Protein AF-A0A9E4LUB2-F1 (afdb_monomer_lite)

Secondary structure (DSSP, 8-state):
----------PPPPPPPGGGS-HHHHHHHTSEEEEESSS---TT----EEEEESSSEEEE--EEEEE----TTTT--EEEE---TT-EEEE--------S--------GGGS-SS---------

Structure (mmCIF, N/CA/C/O backbone):
data_AF-A0A9E4LUB2-F1
#
_entry.id   AF-A0A9E4LUB2-F1
#
loop_
_atom_site.group_PDB
_atom_site.id
_atom_site.type_symbol
_atom_site.label_atom_id
_atom_site.label_alt_id
_atom_site.label_comp_id
_atom_site.label_asym_id
_atom_site.label_entity_id
_atom_site.label_seq_id
_atom_site.pdbx_PDB_ins_code
_atom_site.Cartn_x
_atom_site.Cartn_y
_atom_site.Cartn_z
_atom_site.occupancy
_atom_site.B_iso_or_equiv
_atom_site.auth_seq_id
_atom_site.auth_comp_id
_atom_site.auth_asym_id
_atom_site.auth_atom_id
_atom_site.pdbx_PDB_model_num
ATOM 1 N N . MET A 1 1 ? 12.175 -14.320 -10.762 1.00 32.62 1 MET A N 1
ATOM 2 C CA . MET A 1 1 ? 11.693 -13.216 -9.909 1.00 32.62 1 MET A CA 1
ATOM 3 C C . MET A 1 1 ? 11.341 -12.050 -10.811 1.00 32.62 1 MET A C 1
ATOM 5 O O . MET A 1 1 ? 12.245 -11.435 -11.355 1.00 32.62 1 MET A O 1
ATOM 9 N N . VAL A 1 2 ? 10.052 -11.811 -11.048 1.00 29.11 2 VAL A N 1
ATOM 10 C CA . VAL A 1 2 ? 9.582 -10.592 -11.718 1.00 29.11 2 VAL A CA 1
ATOM 11 C C . VAL A 1 2 ? 9.259 -9.614 -10.595 1.00 29.11 2 VAL A C 1
ATOM 13 O O . VAL A 1 2 ? 8.324 -9.848 -9.836 1.00 29.11 2 VAL A O 1
ATOM 16 N N . ALA A 1 3 ? 10.098 -8.598 -10.410 1.00 32.78 3 ALA A N 1
ATOM 17 C CA . ALA A 1 3 ? 9.828 -7.524 -9.464 1.00 32.78 3 ALA A CA 1
ATOM 18 C C . ALA A 1 3 ? 8.792 -6.596 -10.106 1.00 32.78 3 ALA A C 1
ATOM 20 O O . ALA A 1 3 ? 9.111 -5.915 -11.069 1.00 32.78 3 ALA A O 1
ATOM 21 N N . ALA A 1 4 ? 7.553 -6.604 -9.623 1.00 36.91 4 ALA A N 1
ATOM 22 C CA . ALA A 1 4 ? 6.536 -5.675 -10.096 1.00 36.91 4 ALA A CA 1
ATOM 23 C C . ALA A 1 4 ? 6.768 -4.301 -9.453 1.00 36.91 4 ALA A C 1
ATOM 25 O O . ALA A 1 4 ? 6.483 -4.115 -8.272 1.00 36.91 4 ALA A O 1
ATOM 26 N N . ALA A 1 5 ? 7.304 -3.351 -10.217 1.00 39.56 5 ALA A N 1
ATOM 27 C CA . ALA A 1 5 ? 7.300 -1.943 -9.842 1.00 39.56 5 ALA A CA 1
ATOM 28 C C . ALA A 1 5 ? 6.092 -1.274 -10.507 1.00 39.56 5 ALA A C 1
ATOM 30 O O . ALA A 1 5 ? 5.981 -1.285 -11.726 1.00 39.56 5 ALA A O 1
ATOM 31 N N . VAL A 1 6 ? 5.175 -0.727 -9.707 1.00 40.44 6 VAL A N 1
ATOM 32 C CA . VAL A 1 6 ? 4.110 0.154 -10.200 1.00 40.44 6 VAL A CA 1
ATOM 33 C C . VAL A 1 6 ? 4.737 1.534 -10.379 1.00 40.44 6 VAL A C 1
ATOM 35 O O . VAL A 1 6 ? 4.927 2.254 -9.401 1.00 40.44 6 VAL A O 1
ATOM 38 N N . LEU A 1 7 ? 5.105 1.893 -11.610 1.00 38.03 7 LEU A N 1
ATOM 39 C CA . LEU A 1 7 ? 5.537 3.254 -11.923 1.00 38.03 7 LEU A CA 1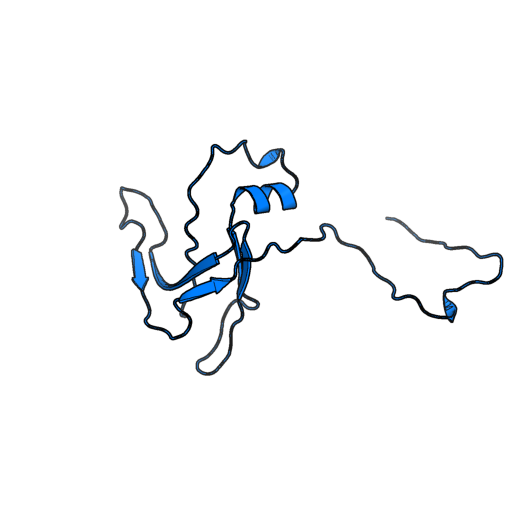
ATOM 40 C C . LEU A 1 7 ? 4.295 4.136 -12.089 1.00 38.03 7 LEU A C 1
ATOM 42 O O . LEU A 1 7 ? 3.629 4.099 -13.120 1.00 38.03 7 LEU A O 1
ATOM 46 N N . ALA A 1 8 ? 3.969 4.916 -11.060 1.00 40.62 8 ALA A N 1
ATOM 47 C CA . ALA A 1 8 ? 2.888 5.890 -11.103 1.00 40.62 8 ALA A CA 1
ATOM 48 C C . ALA A 1 8 ? 3.492 7.305 -11.157 1.00 40.62 8 ALA A C 1
ATOM 50 O O . ALA A 1 8 ? 4.083 7.782 -10.191 1.00 40.62 8 ALA A O 1
ATOM 51 N N . LEU A 1 9 ? 3.395 7.959 -12.316 1.00 35.00 9 LEU A N 1
ATOM 52 C CA . LEU A 1 9 ? 3.892 9.321 -12.527 1.00 35.00 9 LEU A CA 1
ATOM 53 C C . LEU A 1 9 ? 2.826 10.340 -12.097 1.00 35.00 9 LEU A C 1
ATOM 55 O O . LEU A 1 9 ? 1.763 10.417 -12.711 1.00 35.00 9 LEU A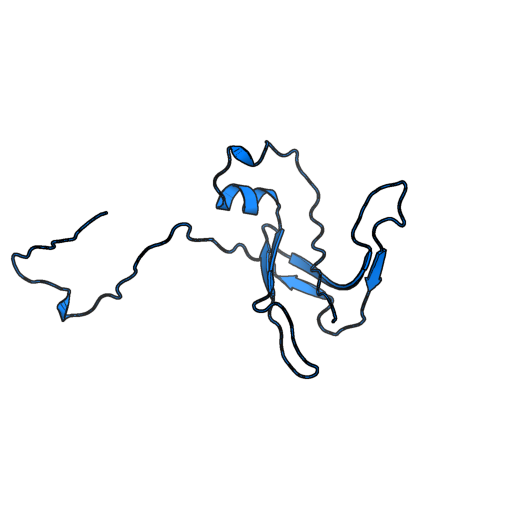 O 1
ATOM 59 N N . ALA A 1 10 ? 3.127 11.156 -11.084 1.00 41.28 10 ALA A N 1
ATOM 60 C CA . ALA A 1 10 ? 2.369 12.359 -10.740 1.00 41.28 10 ALA A CA 1
ATOM 61 C C . ALA A 1 10 ? 3.327 13.560 -10.628 1.00 41.28 10 ALA A C 1
ATOM 63 O O . ALA A 1 10 ? 4.352 13.491 -9.951 1.00 41.28 10 ALA A O 1
ATOM 64 N N . GLY A 1 11 ? 3.015 14.648 -11.341 1.00 33.66 11 GLY A N 1
ATOM 65 C CA . GLY A 1 11 ? 3.793 15.889 -11.341 1.00 33.66 11 GLY A CA 1
ATOM 66 C C . GLY A 1 11 ? 3.738 16.604 -9.987 1.00 33.66 11 GLY A C 1
ATOM 67 O O . GLY A 1 11 ? 2.673 16.726 -9.388 1.00 33.66 11 GLY A O 1
ATOM 68 N N . GLY A 1 12 ? 4.899 17.057 -9.508 1.00 33.28 12 GLY A N 1
ATOM 69 C CA . GLY A 1 12 ? 5.072 17.612 -8.165 1.00 33.28 12 GLY A CA 1
ATOM 70 C C . GLY A 1 12 ? 4.649 19.077 -8.020 1.00 33.28 12 GLY A C 1
ATOM 71 O O . GLY A 1 12 ? 5.036 19.931 -8.815 1.00 33.28 12 GLY A O 1
ATOM 72 N N . ALA A 1 13 ? 3.923 19.368 -6.939 1.00 39.47 13 ALA A N 1
ATOM 73 C CA . ALA A 1 13 ? 3.857 20.688 -6.316 1.00 39.47 13 ALA A CA 1
ATOM 74 C C . ALA A 1 13 ? 4.737 20.671 -5.052 1.00 39.47 13 ALA A C 1
ATOM 76 O O . ALA A 1 13 ? 4.812 19.651 -4.369 1.00 39.47 13 ALA A O 1
ATOM 77 N N . GLY A 1 14 ? 5.446 21.775 -4.784 1.00 46.88 14 GLY A N 1
ATOM 78 C CA . GLY A 1 14 ? 6.506 21.872 -3.772 1.00 46.88 14 GLY A CA 1
ATOM 79 C C . GLY A 1 14 ? 6.132 21.285 -2.406 1.00 46.88 14 GLY A C 1
ATOM 80 O O . GLY A 1 14 ? 5.149 21.696 -1.794 1.00 46.88 14 GLY A O 1
ATOM 81 N N . ALA A 1 15 ? 6.933 20.325 -1.939 1.00 50.50 15 ALA A N 1
ATOM 82 C CA . ALA A 1 15 ? 6.682 19.576 -0.714 1.00 50.50 15 ALA A CA 1
ATOM 83 C C . ALA A 1 15 ? 7.364 20.222 0.502 1.00 50.50 15 ALA A C 1
ATOM 85 O O . ALA A 1 15 ? 8.565 20.496 0.493 1.00 50.50 15 ALA A O 1
ATOM 86 N N . GLN A 1 16 ? 6.591 20.423 1.569 1.00 45.56 16 GLN A N 1
ATOM 87 C CA . GLN A 1 16 ? 7.116 20.599 2.925 1.00 45.56 16 GLN A CA 1
ATOM 88 C C . GLN A 1 16 ? 7.762 19.278 3.399 1.00 45.56 16 GLN A C 1
ATOM 90 O O . GLN A 1 16 ? 7.337 18.207 2.958 1.00 45.56 16 GLN A O 1
ATOM 95 N N . PRO A 1 17 ? 8.788 19.311 4.272 1.00 51.03 17 PRO A N 1
ATOM 96 C CA . PRO A 1 17 ? 9.465 18.098 4.721 1.00 51.03 17 PRO A CA 1
ATOM 97 C C . PRO A 1 17 ? 8.497 17.162 5.464 1.00 51.03 17 PRO A C 1
ATOM 99 O O . PRO A 1 17 ? 7.869 17.544 6.447 1.00 51.03 17 PRO A O 1
ATOM 102 N N . ALA A 1 18 ? 8.416 15.908 5.010 1.00 53.75 18 ALA A N 1
ATOM 103 C CA . ALA A 1 18 ? 7.454 14.896 5.465 1.00 53.75 18 ALA A CA 1
ATOM 104 C C . ALA A 1 18 ? 7.508 14.555 6.972 1.00 53.75 18 ALA A C 1
ATOM 106 O O . ALA A 1 18 ? 6.611 13.886 7.475 1.00 53.75 18 ALA A O 1
ATOM 107 N N . ALA A 1 19 ? 8.539 15.002 7.696 1.00 54.47 19 ALA A N 1
ATOM 108 C CA . ALA A 1 19 ? 8.767 14.678 9.104 1.00 54.47 19 ALA A CA 1
ATOM 109 C C . ALA A 1 19 ? 7.757 15.323 10.076 1.00 54.47 19 ALA A C 1
ATOM 111 O O . ALA A 1 19 ? 7.580 14.814 11.179 1.00 54.47 19 ALA A O 1
ATOM 112 N N . GLU A 1 20 ? 7.079 16.405 9.678 1.00 65.44 20 GLU A N 1
ATOM 113 C CA . GLU A 1 20 ? 6.058 17.079 10.504 1.00 65.44 20 GLU A CA 1
ATOM 114 C C . GLU A 1 20 ? 4.620 16.655 10.150 1.00 65.44 20 GLU A C 1
ATOM 116 O O . GLU A 1 20 ? 3.658 17.058 10.804 1.00 65.44 20 GLU A O 1
ATOM 121 N N . MET A 1 21 ? 4.451 15.828 9.115 1.00 71.94 21 MET A N 1
ATOM 122 C CA . MET A 1 21 ? 3.147 15.433 8.591 1.00 71.94 21 MET A CA 1
ATOM 123 C C . MET A 1 21 ? 2.707 14.084 9.165 1.00 71.94 21 MET A C 1
ATOM 125 O O . MET A 1 21 ? 3.464 13.116 9.175 1.00 71.94 21 MET A O 1
ATOM 129 N N . GLY A 1 22 ? 1.442 13.986 9.586 1.00 87.44 22 GLY A N 1
ATOM 130 C CA . GLY A 1 22 ? 0.846 12.693 9.930 1.00 87.44 22 GLY A CA 1
ATOM 131 C C . GLY A 1 22 ? 0.9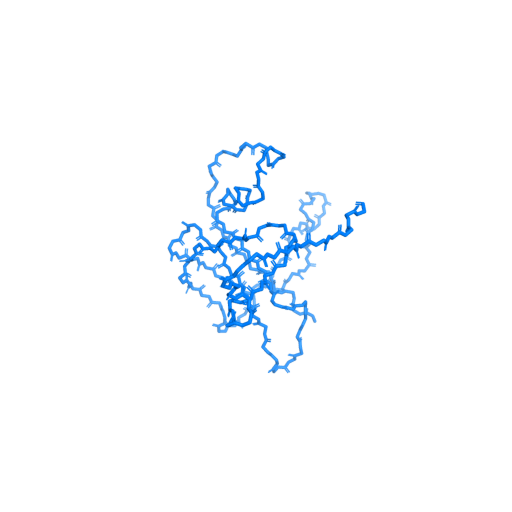06 11.717 8.739 1.00 87.44 22 GLY A C 1
ATOM 132 O O . GLY A 1 22 ? 0.846 12.168 7.590 1.00 87.44 22 GLY A O 1
ATOM 133 N N . PRO A 1 23 ? 0.972 10.388 8.957 1.00 87.69 23 PRO A N 1
ATOM 134 C CA . PRO A 1 23 ? 1.235 9.431 7.877 1.00 87.69 23 PRO A CA 1
ATOM 135 C C . PRO A 1 23 ? 0.236 9.518 6.712 1.00 87.69 23 PRO A C 1
ATOM 137 O O . PRO A 1 23 ? 0.635 9.452 5.554 1.00 87.69 23 PRO A O 1
ATOM 140 N N . GLN A 1 24 ? -1.049 9.766 6.994 1.00 89.69 24 GLN A N 1
ATOM 141 C CA . GLN A 1 24 ? -2.074 9.954 5.958 1.00 89.69 24 GLN A CA 1
ATOM 142 C C . GLN A 1 24 ? -1.818 11.194 5.088 1.00 89.69 24 GLN A C 1
ATOM 144 O O . GLN A 1 24 ? -1.999 11.156 3.869 1.00 89.69 24 GLN A O 1
ATOM 149 N N . ALA A 1 25 ? -1.368 12.292 5.698 1.00 90.62 25 ALA A N 1
ATOM 150 C CA . ALA A 1 25 ? -1.029 13.509 4.974 1.00 90.62 25 ALA A CA 1
ATOM 151 C C . ALA A 1 25 ? 0.220 13.293 4.108 1.00 90.62 25 ALA A C 1
ATOM 153 O O . ALA A 1 25 ? 0.251 13.745 2.966 1.00 90.62 25 ALA A O 1
ATOM 154 N N . ALA A 1 26 ? 1.216 12.552 4.611 1.00 89.88 26 ALA A N 1
ATOM 155 C CA . ALA A 1 26 ? 2.414 12.209 3.845 1.00 89.88 26 ALA A CA 1
ATOM 156 C C . ALA A 1 26 ? 2.082 11.350 2.609 1.00 89.88 26 ALA A C 1
ATOM 158 O O . ALA A 1 26 ? 2.546 11.648 1.509 1.00 89.88 26 ALA A O 1
ATOM 159 N N . LEU A 1 27 ? 1.221 10.333 2.757 1.00 90.75 27 LEU A N 1
ATOM 160 C CA . LEU A 1 27 ? 0.734 9.529 1.626 1.00 90.75 27 LEU A CA 1
ATOM 161 C C . LEU A 1 27 ? -0.055 10.376 0.618 1.00 90.75 27 LEU A C 1
ATOM 163 O O . LEU A 1 27 ? 0.117 10.229 -0.589 1.00 90.75 27 LEU A O 1
ATOM 167 N N . THR A 1 28 ? -0.884 11.296 1.114 1.00 92.00 28 THR A N 1
ATOM 168 C CA . THR A 1 28 ? -1.664 12.218 0.278 1.00 92.00 28 THR A CA 1
ATOM 169 C C . THR A 1 28 ? -0.767 13.143 -0.541 1.00 92.00 28 THR A C 1
ATOM 171 O O . THR A 1 28 ? -1.018 13.332 -1.729 1.00 92.00 28 THR A O 1
ATOM 174 N N . ALA A 1 29 ? 0.307 13.667 0.056 1.00 92.81 29 ALA A N 1
ATOM 175 C CA . ALA A 1 29 ? 1.250 14.554 -0.621 1.00 92.81 29 ALA A CA 1
ATOM 176 C C . ALA A 1 29 ? 2.030 13.870 -1.756 1.00 92.81 29 ALA A C 1
ATOM 178 O O . ALA A 1 29 ? 2.402 14.538 -2.716 1.00 92.81 29 ALA A O 1
ATOM 179 N N . MET A 1 30 ? 2.240 12.549 -1.691 1.00 93.38 30 MET A N 1
ATOM 180 C CA . MET A 1 30 ? 2.843 11.789 -2.797 1.00 93.38 30 MET A CA 1
ATOM 181 C C . MET A 1 30 ? 1.910 11.646 -4.014 1.00 93.38 30 MET A C 1
ATOM 183 O O . MET A 1 30 ? 2.366 11.290 -5.097 1.00 93.38 30 MET A O 1
ATOM 187 N N . GLY A 1 31 ? 0.609 11.915 -3.864 1.00 95.12 31 GLY A N 1
ATOM 188 C CA . GLY A 1 31 ? -0.385 11.897 -4.943 1.00 95.12 31 GLY A CA 1
ATOM 189 C C . GLY A 1 31 ? -0.844 10.500 -5.371 1.00 95.12 31 GLY A C 1
ATOM 190 O O . GLY A 1 31 ? -2.029 10.301 -5.642 1.00 95.12 31 GLY A O 1
ATOM 191 N N . VAL A 1 32 ? 0.051 9.513 -5.399 1.00 95.31 32 VAL A N 1
ATOM 192 C CA . VAL A 1 32 ? -0.273 8.112 -5.689 1.00 95.31 32 VAL A CA 1
ATOM 193 C C . VAL A 1 32 ? 0.662 7.180 -4.929 1.00 95.31 32 VAL A C 1
ATOM 195 O O . VAL A 1 32 ? 1.875 7.364 -4.906 1.00 95.31 32 VAL A O 1
ATOM 198 N N . VAL A 1 33 ? 0.083 6.170 -4.289 1.00 96.25 33 VAL A N 1
ATOM 199 C CA . VAL A 1 33 ? 0.808 5.162 -3.513 1.00 96.25 33 VAL A CA 1
ATOM 200 C C . VAL A 1 33 ? 0.178 3.798 -3.731 1.00 96.25 33 VAL A C 1
ATOM 202 O O . VAL A 1 33 ? -1.021 3.686 -3.991 1.00 96.25 33 VAL A O 1
ATOM 205 N N . GLY A 1 34 ? 0.962 2.738 -3.582 1.00 95.00 34 GLY A N 1
ATOM 206 C CA . GLY A 1 34 ? 0.417 1.395 -3.643 1.00 95.00 34 GLY A CA 1
ATOM 207 C C . GLY A 1 34 ? 1.338 0.337 -3.070 1.00 95.00 34 GLY A C 1
ATOM 208 O O . GLY A 1 34 ? 2.515 0.577 -2.815 1.00 95.00 34 GLY A O 1
ATOM 209 N N . TYR A 1 35 ? 0.769 -0.839 -2.851 1.00 95.62 35 TYR A N 1
ATOM 210 C CA . TYR A 1 35 ? 1.476 -2.014 -2.360 1.00 95.62 35 TYR A CA 1
ATOM 211 C C . TYR A 1 35 ? 0.881 -3.280 -2.975 1.00 95.62 35 TYR A C 1
ATOM 213 O O . TYR A 1 35 ? -0.248 -3.276 -3.471 1.00 95.62 35 TYR A O 1
ATOM 221 N N . ALA A 1 36 ? 1.651 -4.363 -2.950 1.00 97.12 36 ALA A N 1
ATOM 222 C CA . ALA A 1 36 ? 1.176 -5.682 -3.338 1.00 97.12 36 ALA A CA 1
ATOM 223 C C . ALA A 1 36 ? 0.676 -6.464 -2.119 1.00 97.12 36 ALA A C 1
ATOM 225 O O . ALA A 1 36 ? 1.202 -6.311 -1.018 1.00 97.12 36 ALA A O 1
ATOM 226 N N . ASP A 1 37 ? -0.290 -7.358 -2.316 1.00 96.88 37 ASP A N 1
ATOM 227 C CA . ASP A 1 37 ? -0.805 -8.223 -1.247 1.00 96.88 37 ASP A CA 1
ATOM 228 C C . ASP A 1 37 ? 0.183 -9.311 -0.794 1.00 96.88 37 ASP A C 1
ATOM 230 O O . ASP A 1 37 ? -0.023 -9.944 0.241 1.00 96.88 37 ASP A O 1
ATOM 234 N N . ARG A 1 38 ? 1.252 -9.537 -1.563 1.00 95.56 38 ARG A N 1
ATOM 235 C CA . ARG A 1 38 ? 2.319 -10.506 -1.291 1.00 95.56 38 ARG A CA 1
ATOM 236 C C . ARG A 1 38 ? 3.621 -10.093 -1.966 1.00 95.56 38 ARG A C 1
ATOM 238 O O . ARG A 1 38 ? 3.620 -9.368 -2.954 1.00 95.56 38 ARG A O 1
ATOM 245 N N . MET A 1 39 ? 4.734 -10.618 -1.461 1.00 95.00 39 MET A N 1
ATOM 246 C CA . MET A 1 39 ? 6.070 -10.290 -1.974 1.00 95.00 39 MET A CA 1
ATOM 247 C C . MET A 1 39 ? 6.455 -11.048 -3.253 1.00 95.00 39 MET A C 1
ATOM 249 O O . MET A 1 39 ? 7.298 -10.574 -4.007 1.00 95.00 39 MET A O 1
ATOM 253 N N . SER A 1 40 ? 5.892 -12.237 -3.496 1.00 94.69 40 SER A N 1
ATOM 254 C CA . SER A 1 40 ? 6.232 -13.055 -4.666 1.00 94.69 40 SER A CA 1
ATOM 255 C C . SER A 1 40 ? 5.085 -13.976 -5.081 1.00 94.69 40 SER A C 1
ATOM 257 O O . SER A 1 40 ? 4.183 -14.242 -4.285 1.00 94.69 40 SER A O 1
ATOM 259 N N . VAL A 1 41 ? 5.136 -14.433 -6.334 1.00 95.88 41 VAL A N 1
ATOM 260 C CA . VAL A 1 41 ? 4.198 -15.384 -6.945 1.00 95.88 41 VAL A CA 1
ATOM 261 C C . VAL A 1 41 ? 4.930 -16.348 -7.872 1.00 95.88 41 VAL A C 1
ATOM 263 O O . VAL A 1 41 ? 5.942 -15.990 -8.485 1.00 95.88 41 VAL A O 1
ATOM 266 N N . ALA A 1 42 ? 4.398 -17.559 -7.989 1.00 96.44 42 ALA A N 1
ATOM 267 C CA . ALA A 1 42 ? 4.785 -18.535 -8.996 1.00 96.44 42 ALA A CA 1
ATOM 268 C C . ALA A 1 42 ? 4.003 -18.328 -10.314 1.00 96.44 42 ALA A C 1
ATOM 270 O O . ALA A 1 42 ? 2.972 -17.649 -10.336 1.00 96.44 42 ALA A O 1
ATOM 271 N N . PRO A 1 43 ? 4.462 -18.909 -11.439 1.00 95.38 43 PRO A N 1
ATOM 272 C CA . PRO A 1 43 ? 3.694 -18.902 -12.680 1.00 95.38 43 PRO A CA 1
ATOM 273 C C . PRO A 1 43 ? 2.287 -19.483 -12.484 1.00 95.38 43 PRO A C 1
ATOM 275 O O . PRO A 1 43 ? 2.126 -20.545 -11.890 1.00 95.38 43 PRO A O 1
ATOM 278 N N . GLY A 1 44 ? 1.275 -18.788 -13.004 1.00 95.50 44 GLY A N 1
ATOM 279 C CA . GLY A 1 44 ? -0.134 -19.174 -12.868 1.00 95.50 44 GLY A CA 1
ATOM 280 C C . GLY A 1 44 ? -0.819 -18.662 -11.596 1.00 95.50 44 GLY A C 1
ATOM 281 O O . GLY A 1 44 ? -2.042 -18.725 -11.509 1.00 95.50 44 GLY A O 1
ATOM 282 N N . GLU A 1 45 ? -0.076 -18.109 -10.636 1.00 96.50 45 GLU A N 1
ATOM 283 C CA . GLU A 1 45 ? -0.664 -17.470 -9.459 1.00 96.50 45 GLU A CA 1
ATOM 284 C C . GLU A 1 45 ? -1.038 -16.005 -9.719 1.00 96.50 45 GLU A C 1
ATOM 286 O O . GLU A 1 45 ? -0.542 -15.349 -10.635 1.00 96.50 45 GLU A O 1
ATOM 291 N N . THR A 1 46 ? -1.920 -15.475 -8.869 1.00 95.56 46 THR A N 1
ATOM 292 C CA . THR A 1 46 ? -2.365 -14.078 -8.918 1.00 95.56 46 THR A CA 1
ATOM 293 C C . THR A 1 46 ? -1.710 -13.261 -7.806 1.00 95.56 46 THR A C 1
ATOM 295 O O . THR A 1 46 ? -1.724 -13.660 -6.641 1.00 95.56 46 THR A O 1
ATOM 298 N N . ILE A 1 47 ? -1.196 -12.087 -8.167 1.00 95.94 47 ILE A N 1
ATOM 299 C CA . ILE A 1 47 ? -0.777 -11.019 -7.253 1.00 95.94 47 ILE A CA 1
ATOM 300 C C . ILE A 1 47 ? -1.747 -9.847 -7.396 1.00 95.94 47 ILE A C 1
ATOM 302 O O . ILE A 1 47 ? -2.187 -9.542 -8.506 1.00 95.94 47 ILE A O 1
ATOM 306 N N . ARG A 1 48 ? -2.109 -9.204 -6.285 1.00 97.31 48 ARG A N 1
ATOM 307 C CA . ARG A 1 48 ? -3.012 -8.045 -6.289 1.00 97.31 48 ARG A CA 1
ATOM 308 C C . ARG A 1 48 ? -2.258 -6.804 -5.852 1.00 97.31 48 ARG A C 1
ATOM 310 O O . ARG A 1 48 ? -1.468 -6.866 -4.915 1.00 97.31 48 ARG A O 1
ATOM 317 N N . PHE A 1 49 ? -2.556 -5.684 -6.500 1.00 96.44 49 PHE A N 1
ATOM 318 C CA . PHE A 1 49 ? -2.028 -4.375 -6.137 1.00 96.44 49 PHE A CA 1
ATOM 319 C C . PHE A 1 49 ? -3.151 -3.498 -5.598 1.00 96.44 49 PHE A C 1
ATOM 321 O O . PHE A 1 49 ? -4.225 -3.394 -6.193 1.00 96.44 49 PHE A O 1
ATOM 328 N N . MET A 1 50 ? -2.894 -2.864 -4.464 1.00 96.62 50 MET A N 1
ATOM 329 C CA . MET A 1 50 ? -3.788 -1.912 -3.828 1.00 96.62 50 MET A CA 1
ATOM 330 C C . MET A 1 50 ? -3.201 -0.528 -4.054 1.00 96.62 50 MET A C 1
ATOM 332 O O . MET A 1 50 ? -2.118 -0.236 -3.555 1.00 96.62 50 MET A O 1
ATOM 336 N N . VAL A 1 5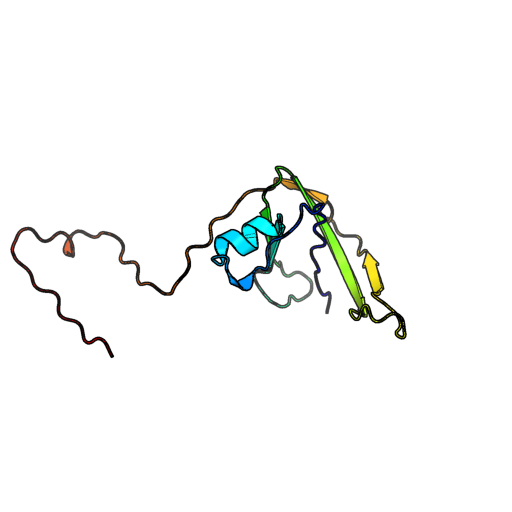1 ? -3.907 0.306 -4.819 1.00 96.69 51 VAL A N 1
ATOM 337 C CA . VAL A 1 51 ? -3.446 1.647 -5.203 1.00 96.69 51 VAL A CA 1
ATOM 338 C C . VAL A 1 51 ? -4.404 2.698 -4.655 1.00 96.69 51 VAL A C 1
ATOM 340 O O . VAL A 1 51 ? -5.609 2.636 -4.911 1.00 96.69 51 VAL A O 1
ATOM 343 N N . SER A 1 52 ? -3.869 3.650 -3.899 1.00 96.19 52 SER A N 1
ATOM 344 C CA . SER A 1 52 ? -4.557 4.874 -3.493 1.00 96.19 52 SER A CA 1
ATOM 345 C C . SER A 1 52 ? -4.040 6.021 -4.355 1.00 96.19 52 SER A C 1
ATOM 347 O O . SER A 1 52 ? -2.829 6.184 -4.504 1.00 96.19 52 SER A O 1
ATOM 349 N N . SER A 1 53 ? -4.937 6.793 -4.959 1.00 96.62 53 SER A N 1
ATOM 350 C CA . SER A 1 53 ? -4.588 7.905 -5.843 1.00 96.62 53 SER A CA 1
ATOM 351 C C . SER A 1 53 ? -5.477 9.111 -5.577 1.00 96.62 53 SER A C 1
ATOM 353 O O . SER A 1 53 ? -6.683 8.960 -5.387 1.00 96.62 53 SER A O 1
ATOM 355 N N . GLN A 1 54 ? -4.871 10.297 -5.624 1.00 96.62 54 GLN A N 1
ATOM 356 C CA . GLN A 1 54 ? -5.560 11.588 -5.589 1.00 96.62 54 GLN A CA 1
ATOM 357 C C . GLN A 1 54 ? -6.029 12.060 -6.971 1.00 96.62 54 GLN A C 1
ATOM 359 O O . GLN A 1 54 ? -6.689 13.091 -7.087 1.00 96.62 54 GLN A O 1
ATOM 364 N N . LEU A 1 55 ? -5.700 11.312 -8.028 1.00 95.62 55 LEU A N 1
ATOM 365 C CA . LEU A 1 55 ? -6.147 11.570 -9.392 1.00 95.62 55 LEU A CA 1
ATOM 366 C C . LEU A 1 55 ? -7.282 10.606 -9.772 1.00 95.62 55 LEU A C 1
ATOM 368 O O . LEU A 1 55 ? -7.338 9.491 -9.253 1.00 95.62 55 LEU A O 1
ATOM 372 N N . PRO A 1 56 ? -8.177 10.988 -10.702 1.00 96.56 56 PRO A N 1
ATOM 373 C CA . PRO A 1 56 ? -9.286 10.131 -11.135 1.00 96.56 56 PRO A CA 1
ATOM 374 C C . PRO A 1 56 ? -8.829 8.913 -11.950 1.00 96.56 56 PRO A C 1
ATOM 376 O O . PRO A 1 56 ? -9.575 7.945 -12.086 1.00 96.56 56 PRO A O 1
ATOM 379 N N . THR A 1 57 ? -7.615 8.946 -12.499 1.00 97.56 57 THR A N 1
ATOM 380 C CA . THR A 1 57 ? -7.025 7.877 -13.310 1.00 97.56 57 THR A CA 1
ATOM 381 C C . THR A 1 57 ? -5.521 7.806 -13.082 1.00 97.56 57 THR A C 1
ATOM 383 O O . THR A 1 57 ? -4.876 8.843 -12.925 1.00 97.56 57 THR A O 1
ATOM 386 N N . TYR A 1 58 ? -4.955 6.603 -13.129 1.00 96.31 58 TYR A N 1
ATOM 387 C CA . TYR A 1 58 ? -3.510 6.375 -13.120 1.00 96.31 58 TYR A CA 1
ATOM 388 C C . TYR A 1 58 ? -3.138 5.284 -14.120 1.00 96.31 58 TYR A C 1
ATOM 390 O O . TYR A 1 58 ? -3.938 4.394 -14.401 1.00 96.31 58 TYR A O 1
ATOM 398 N N . ARG A 1 59 ? -1.907 5.336 -14.624 1.00 96.31 59 ARG A N 1
ATOM 399 C CA . ARG A 1 59 ? -1.337 4.288 -15.467 1.00 96.31 59 ARG A CA 1
ATOM 400 C C . ARG A 1 59 ? -0.491 3.347 -14.619 1.00 96.31 59 ARG A C 1
ATOM 402 O O . ARG A 1 59 ? 0.220 3.808 -13.729 1.00 96.31 59 ARG A O 1
ATOM 409 N N . ALA A 1 60 ? -0.557 2.051 -14.900 1.00 96.62 60 ALA A N 1
ATOM 410 C CA . ALA A 1 60 ? 0.337 1.059 -14.319 1.00 96.62 60 ALA A CA 1
ATOM 411 C C . ALA A 1 60 ? 0.976 0.209 -15.417 1.00 96.62 60 ALA A C 1
ATOM 413 O O . ALA A 1 60 ? 0.315 -0.202 -16.372 1.00 96.62 60 ALA A O 1
ATOM 414 N N . GLU A 1 61 ? 2.267 -0.062 -15.255 1.00 97.12 61 GLU A N 1
ATOM 415 C CA . GLU A 1 61 ? 3.066 -0.896 -16.144 1.00 97.12 61 GLU A CA 1
ATOM 416 C C . GLU A 1 61 ? 3.929 -1.838 -15.308 1.00 97.12 61 GLU A C 1
ATOM 418 O O . GLU A 1 61 ? 4.436 -1.452 -14.258 1.00 97.12 61 GLU A O 1
ATOM 423 N N . ILE A 1 62 ? 4.090 -3.079 -15.761 1.00 96.31 62 ILE A N 1
ATOM 424 C CA . ILE A 1 62 ? 4.995 -4.046 -15.149 1.00 96.31 62 ILE A CA 1
ATOM 425 C C . ILE A 1 62 ? 6.340 -3.966 -15.853 1.00 96.31 62 ILE A C 1
ATOM 427 O O . ILE A 1 62 ? 6.440 -4.183 -17.061 1.00 96.31 62 ILE A O 1
ATOM 431 N N . VAL A 1 63 ? 7.387 -3.715 -15.077 1.00 96.50 63 VAL A N 1
ATOM 432 C CA . VAL A 1 63 ? 8.766 -3.674 -15.563 1.00 96.50 63 VAL A CA 1
ATOM 433 C C . VAL A 1 63 ? 9.604 -4.767 -14.916 1.00 96.50 63 VAL A C 1
ATOM 435 O O . VAL A 1 63 ? 9.340 -5.218 -13.806 1.00 96.50 63 VAL A O 1
ATOM 438 N N . ARG A 1 64 ? 10.655 -5.196 -15.606 1.00 96.56 64 ARG A N 1
ATOM 439 C CA . ARG A 1 64 ? 11.748 -5.974 -15.044 1.00 96.56 64 ARG A CA 1
ATOM 440 C C . ARG A 1 64 ? 12.819 -5.003 -14.573 1.00 96.56 64 ARG A C 1
ATOM 442 O O . ARG A 1 64 ? 13.525 -4.419 -15.392 1.00 96.56 64 ARG A O 1
ATOM 449 N N . LEU A 1 65 ? 12.962 -4.862 -13.260 1.00 96.00 65 LEU A N 1
ATOM 450 C CA . LEU A 1 65 ? 14.050 -4.080 -12.679 1.00 96.00 65 LEU A CA 1
ATOM 451 C C . LEU A 1 65 ? 15.392 -4.810 -12.873 1.00 96.00 65 LEU A C 1
ATOM 453 O O . LEU A 1 65 ? 15.537 -5.964 -12.466 1.00 96.00 65 LEU A O 1
ATOM 457 N N . ILE A 1 66 ? 16.366 -4.138 -13.490 1.00 95.88 66 ILE A N 1
ATOM 458 C CA . ILE A 1 66 ? 17.724 -4.649 -13.752 1.00 95.88 66 ILE A CA 1
ATOM 459 C C . ILE A 1 66 ? 18.739 -3.965 -12.826 1.00 95.88 66 ILE A C 1
ATOM 461 O O . ILE A 1 66 ? 19.647 -4.620 -12.316 1.00 95.88 66 ILE A O 1
ATOM 465 N N . HIS A 1 67 ? 18.597 -2.655 -12.600 1.00 95.81 67 HIS A N 1
ATOM 466 C CA . HIS A 1 67 ? 19.466 -1.872 -11.719 1.00 95.81 67 HIS A CA 1
ATOM 467 C C . HIS A 1 67 ? 18.685 -0.710 -11.090 1.00 95.81 67 HIS A C 1
ATOM 469 O O . HIS A 1 67 ? 17.962 -0.016 -11.798 1.00 95.81 67 HIS A O 1
ATOM 475 N N . GLY A 1 68 ? 18.823 -0.505 -9.775 1.00 94.00 68 GLY A N 1
ATOM 476 C CA . GLY A 1 68 ? 18.022 0.462 -9.008 1.00 94.00 68 GLY A CA 1
ATOM 477 C C . GLY A 1 68 ? 18.796 1.626 -8.379 1.00 94.00 68 GLY A C 1
ATOM 478 O O . GLY A 1 68 ? 18.179 2.451 -7.715 1.00 94.00 68 GLY A O 1
ATOM 479 N N . ASP A 1 69 ? 20.118 1.709 -8.559 1.00 94.06 69 ASP A N 1
ATOM 480 C CA . ASP A 1 69 ? 20.921 2.845 -8.085 1.00 94.06 69 ASP A CA 1
ATOM 481 C C . ASP A 1 69 ? 20.965 3.965 -9.142 1.00 94.06 69 ASP A C 1
ATOM 483 O O . ASP A 1 69 ? 21.309 3.734 -10.303 1.00 94.06 6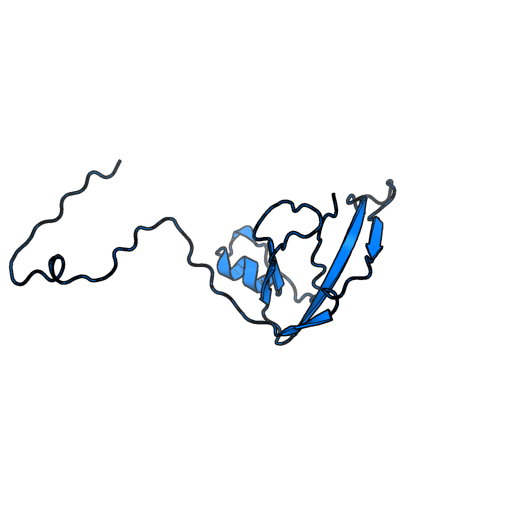9 ASP A O 1
ATOM 487 N N . ALA A 1 70 ? 20.615 5.186 -8.733 1.00 92.94 70 ALA A N 1
ATOM 488 C CA . ALA A 1 70 ? 20.622 6.384 -9.572 1.00 92.94 70 ALA A CA 1
ATOM 489 C C . ALA A 1 70 ? 21.976 7.124 -9.574 1.00 92.94 70 ALA A C 1
ATOM 491 O O . ALA A 1 70 ? 22.078 8.210 -10.145 1.00 92.94 70 ALA A O 1
ATOM 492 N N . ASN A 1 71 ? 23.011 6.575 -8.930 1.00 93.50 71 ASN A N 1
ATOM 493 C CA . ASN A 1 71 ? 24.343 7.167 -8.894 1.00 93.50 71 ASN A CA 1
ATOM 494 C C . ASN A 1 71 ? 24.875 7.447 -10.318 1.00 93.50 71 ASN A C 1
ATOM 496 O O . ASN A 1 71 ? 25.009 6.510 -11.112 1.00 93.50 71 ASN A O 1
ATOM 500 N N . PRO A 1 72 ? 25.248 8.702 -10.640 1.00 91.06 72 PRO A N 1
ATOM 501 C CA . PRO A 1 72 ? 25.723 9.073 -11.974 1.00 91.06 72 PRO A CA 1
ATOM 502 C C . PRO A 1 72 ? 27.063 8.428 -12.357 1.00 91.06 72 PRO A C 1
ATOM 504 O O . PRO A 1 72 ? 27.368 8.327 -13.540 1.00 91.06 72 PRO A O 1
ATOM 507 N N . ASN A 1 73 ? 27.859 7.979 -11.380 1.00 94.69 73 ASN A N 1
ATOM 508 C CA . ASN A 1 73 ? 29.102 7.237 -11.625 1.00 94.69 73 ASN A CA 1
ATOM 509 C C . ASN A 1 73 ? 28.867 5.724 -11.793 1.00 94.69 73 ASN A C 1
ATOM 511 O O . ASN A 1 73 ? 29.814 4.971 -12.020 1.00 94.69 73 ASN A O 1
ATOM 515 N N . GLY A 1 74 ? 27.626 5.268 -11.617 1.00 92.12 74 GLY A N 1
ATOM 516 C CA . GLY A 1 74 ? 27.211 3.885 -11.787 1.00 92.12 74 GLY A CA 1
ATOM 517 C C . GLY A 1 74 ? 26.514 3.632 -13.129 1.00 92.12 74 GLY A C 1
ATOM 518 O O . GLY A 1 74 ? 26.478 4.491 -14.008 1.00 92.12 74 GLY A O 1
ATOM 519 N N . PRO A 1 75 ? 25.919 2.441 -13.301 1.00 91.19 75 PRO A N 1
ATOM 520 C CA . PRO A 1 75 ? 25.150 2.099 -14.496 1.00 91.19 75 PRO A CA 1
ATOM 521 C C . PRO A 1 75 ? 23.838 2.888 -14.656 1.00 91.19 75 PRO A C 1
ATOM 523 O O . PRO A 1 75 ? 23.229 2.792 -15.722 1.00 91.19 75 PRO A O 1
ATOM 526 N N . GLY A 1 76 ? 23.401 3.601 -13.612 1.00 93.38 76 GLY A N 1
ATOM 527 C CA . GLY A 1 76 ? 22.103 4.269 -13.528 1.00 93.38 76 GLY A CA 1
ATOM 528 C C . GLY A 1 76 ? 20.928 3.300 -13.353 1.00 93.38 76 GLY A C 1
ATOM 529 O O . GLY A 1 76 ? 21.094 2.076 -13.359 1.00 93.38 76 GLY A O 1
ATOM 530 N N . ILE A 1 77 ? 19.721 3.860 -13.231 1.00 94.31 77 ILE A N 1
ATOM 531 C CA . ILE A 1 77 ? 18.474 3.087 -13.194 1.00 94.31 77 ILE A CA 1
ATOM 532 C C . ILE A 1 77 ? 18.291 2.352 -14.523 1.00 94.31 77 ILE A C 1
ATOM 534 O O . ILE A 1 77 ? 18.377 2.953 -15.595 1.00 94.31 77 ILE A O 1
ATOM 538 N N . LYS A 1 78 ? 18.030 1.045 -14.452 1.00 94.62 78 LYS A N 1
ATOM 539 C CA . LYS A 1 78 ? 17.764 0.195 -15.614 1.00 94.62 78 LYS A CA 1
ATOM 540 C C . LYS A 1 78 ? 16.536 -0.654 -15.362 1.00 94.62 78 LYS A C 1
ATOM 542 O O . LYS A 1 78 ? 16.516 -1.477 -14.444 1.00 94.62 78 LYS A O 1
ATOM 547 N N . GLU A 1 79 ? 15.562 -0.503 -16.239 1.00 96.38 79 GLU A N 1
ATOM 548 C CA . GLU A 1 79 ? 14.325 -1.265 -16.248 1.00 96.38 79 GLU A CA 1
ATOM 549 C C . GLU A 1 79 ? 13.935 -1.619 -17.681 1.00 96.38 79 GLU A C 1
ATOM 551 O O . GLU A 1 79 ? 14.370 -0.983 -18.642 1.00 96.38 79 GLU A O 1
ATOM 556 N N . GLU A 1 80 ? 13.136 -2.666 -17.822 1.00 97.31 80 GLU A N 1
ATOM 557 C CA . GLU A 1 80 ? 12.624 -3.122 -19.107 1.00 97.31 80 GLU A CA 1
ATOM 558 C C . GLU A 1 80 ? 11.128 -3.379 -18.995 1.00 97.31 80 GLU A C 1
ATOM 560 O O . GLU A 1 80 ? 10.694 -4.141 -18.132 1.00 97.31 80 GLU A O 1
ATOM 565 N N . LEU A 1 81 ? 10.339 -2.773 -19.878 1.00 96.88 81 LEU A N 1
ATOM 566 C CA . LEU A 1 81 ? 8.899 -2.995 -19.918 1.00 96.88 81 LEU A CA 1
ATOM 567 C C . LEU A 1 81 ? 8.585 -4.458 -20.246 1.00 96.88 81 LEU A C 1
ATOM 569 O O . LEU A 1 81 ? 9.029 -4.998 -21.259 1.00 96.88 81 LEU A O 1
ATOM 573 N N . VAL A 1 82 ? 7.758 -5.084 -19.414 1.00 96.50 82 VAL A N 1
ATOM 574 C CA . VAL A 1 82 ? 7.229 -6.423 -19.658 1.00 96.50 82 VAL A CA 1
ATOM 575 C C . VAL A 1 82 ? 5.842 -6.277 -20.265 1.00 96.50 82 VAL A C 1
ATOM 577 O O . VAL A 1 82 ? 4.928 -5.742 -19.641 1.00 96.50 82 VAL A O 1
ATOM 580 N N . GLY A 1 83 ? 5.668 -6.772 -21.490 1.00 95.81 83 GLY A N 1
ATOM 581 C CA . GLY A 1 83 ? 4.358 -6.827 -22.131 1.00 95.81 83 GLY A CA 1
ATOM 582 C C . GLY A 1 83 ? 3.424 -7.765 -21.369 1.00 95.81 83 GLY A C 1
ATOM 583 O O . GLY A 1 83 ? 3.615 -8.978 -21.380 1.00 95.81 83 GLY A O 1
ATOM 584 N N . THR A 1 84 ? 2.411 -7.209 -20.707 1.00 94.81 84 THR A N 1
ATOM 585 C CA . THR A 1 84 ? 1.400 -7.974 -19.971 1.00 94.81 84 THR A CA 1
ATOM 586 C C . THR A 1 84 ? 0.025 -7.324 -20.109 1.00 94.81 84 THR A C 1
ATOM 588 O O . THR A 1 84 ? -0.055 -6.096 -20.191 1.00 94.81 84 THR A O 1
ATOM 591 N N . PRO A 1 85 ? -1.070 -8.109 -20.081 1.00 95.06 85 PRO A N 1
ATOM 592 C CA . PRO A 1 85 ? -2.429 -7.569 -20.027 1.00 95.06 85 PRO A CA 1
ATOM 593 C C . PRO A 1 85 ? -2.706 -6.678 -18.808 1.00 95.06 85 PRO A C 1
ATOM 595 O O . PRO A 1 85 ? -3.691 -5.952 -18.806 1.00 95.06 85 PRO A O 1
ATOM 598 N N . ALA A 1 86 ? -1.864 -6.736 -17.769 1.00 94.44 86 ALA A N 1
ATOM 599 C CA . ALA A 1 86 ? -1.983 -5.875 -16.593 1.00 94.44 86 ALA A CA 1
ATOM 600 C C . ALA A 1 86 ? -1.514 -4.426 -16.837 1.00 94.44 86 ALA A C 1
ATOM 602 O O . ALA A 1 86 ? -1.743 -3.567 -15.987 1.00 94.44 86 ALA A O 1
ATOM 603 N N . ASN A 1 87 ? -0.861 -4.134 -17.964 1.00 96.88 87 ASN A N 1
ATOM 604 C CA . ASN A 1 87 ? -0.449 -2.771 -18.289 1.00 96.88 87 ASN A CA 1
ATOM 605 C C . ASN A 1 87 ? -1.650 -1.975 -18.808 1.00 96.88 87 ASN A C 1
ATOM 607 O O . ASN A 1 87 ? -2.332 -2.423 -19.730 1.00 96.88 87 ASN A O 1
ATOM 611 N N . GLY A 1 88 ? -1.888 -0.782 -18.269 1.00 96.62 88 GLY A N 1
ATOM 612 C CA . GLY A 1 88 ? -2.997 0.054 -18.719 1.00 96.62 88 GLY A CA 1
ATOM 613 C C . GLY A 1 88 ? -3.352 1.186 -17.770 1.00 96.62 88 GLY A C 1
ATOM 614 O O . GLY A 1 88 ? -2.667 1.426 -16.774 1.00 96.62 88 GLY A O 1
ATOM 615 N N . ASP A 1 89 ? -4.442 1.870 -18.107 1.00 97.62 89 ASP A N 1
ATOM 616 C CA . ASP A 1 89 ? -5.012 2.942 -17.300 1.00 97.62 89 ASP A CA 1
ATOM 617 C C . ASP A 1 89 ? -6.126 2.389 -16.405 1.00 97.62 89 ASP A C 1
ATOM 619 O O . ASP A 1 89 ? -6.990 1.623 -16.838 1.00 97.62 89 ASP A O 1
ATOM 623 N N . TYR A 1 90 ? -6.107 2.795 -15.142 1.00 97.12 90 TYR A N 1
ATOM 624 C CA . TYR A 1 90 ? -7.003 2.334 -14.093 1.00 97.12 90 TYR A CA 1
ATOM 625 C C . TYR A 1 90 ? -7.702 3.524 -13.431 1.00 97.12 90 TYR A C 1
ATOM 627 O O . TYR A 1 90 ? -7.108 4.602 -13.317 1.00 97.12 90 TYR A O 1
ATOM 635 N N . PRO A 1 91 ? -8.945 3.352 -12.945 1.00 97.69 91 PRO A N 1
ATOM 636 C CA . PRO A 1 91 ? -9.611 4.379 -12.159 1.00 97.69 91 PRO A CA 1
ATOM 637 C C . PRO A 1 91 ? -8.859 4.589 -10.842 1.00 97.69 91 PRO A C 1
ATOM 639 O O . PRO A 1 91 ? -8.639 3.653 -10.067 1.00 97.69 91 PRO A O 1
ATOM 642 N N . GLY A 1 92 ? -8.469 5.831 -10.592 1.00 96.69 92 GLY A N 1
ATOM 643 C CA . GLY A 1 92 ? -7.888 6.245 -9.329 1.00 96.69 92 GLY A CA 1
ATOM 644 C C . GLY A 1 92 ? -8.970 6.430 -8.272 1.00 96.69 92 GLY A C 1
ATOM 645 O O . GLY A 1 92 ? -10.085 6.874 -8.551 1.00 96.69 92 GLY A O 1
ATOM 646 N N . ARG A 1 93 ? -8.643 6.036 -7.043 1.00 97.06 93 ARG A N 1
ATOM 647 C CA . ARG A 1 93 ? -9.494 6.234 -5.872 1.00 97.06 93 ARG A CA 1
ATOM 648 C C . ARG A 1 93 ? -8.631 6.528 -4.661 1.00 97.06 93 ARG A C 1
ATOM 650 O O . ARG A 1 93 ? -7.612 5.863 -4.463 1.00 97.06 93 ARG A O 1
ATOM 657 N N . HIS A 1 94 ? -9.077 7.459 -3.832 1.00 95.88 94 HIS A N 1
ATOM 658 C CA . HIS A 1 94 ? -8.487 7.669 -2.519 1.00 95.88 94 HIS A CA 1
ATOM 659 C C . HIS A 1 94 ? -8.912 6.541 -1.573 1.00 95.88 94 HIS A C 1
ATOM 661 O O . HIS A 1 94 ? -10.069 6.117 -1.573 1.00 95.88 94 HIS A O 1
ATOM 667 N N . GLN A 1 95 ? -7.964 6.034 -0.791 1.00 95.06 95 GLN A N 1
ATOM 668 C CA . GLN A 1 95 ? -8.186 5.029 0.247 1.00 95.06 95 GLN A CA 1
ATOM 669 C C . GLN A 1 95 ? -7.606 5.547 1.564 1.00 95.06 95 GLN A C 1
ATOM 671 O O . GLN A 1 95 ? -6.406 5.827 1.646 1.00 95.06 95 GLN A O 1
ATOM 676 N N . ASP A 1 96 ? -8.454 5.678 2.585 1.00 93.38 96 ASP A N 1
ATOM 677 C CA . ASP A 1 96 ? -8.025 6.102 3.916 1.00 93.38 96 ASP A CA 1
ATOM 678 C C . ASP A 1 96 ? -7.267 4.995 4.648 1.00 93.38 96 ASP A C 1
ATOM 680 O O . ASP A 1 96 ? -7.644 3.822 4.601 1.00 93.38 96 ASP A O 1
ATOM 684 N N . LEU A 1 97 ? -6.202 5.386 5.351 1.00 89.12 97 LEU A N 1
ATOM 685 C CA . LEU A 1 97 ? -5.416 4.500 6.197 1.00 89.12 97 LEU A CA 1
ATOM 686 C C . LEU A 1 97 ? -5.764 4.763 7.672 1.00 89.12 97 LEU A C 1
ATOM 688 O O . LEU A 1 97 ? -5.306 5.763 8.231 1.00 89.12 97 LEU A O 1
ATOM 692 N N . PRO A 1 98 ? -6.555 3.900 8.332 1.00 87.75 98 PRO A N 1
ATOM 693 C CA . PRO A 1 98 ? -6.763 3.991 9.772 1.00 87.75 98 PRO A CA 1
ATOM 694 C C . PRO A 1 98 ? -5.464 3.606 10.490 1.00 87.75 98 PRO A C 1
ATOM 696 O O . PRO A 1 98 ? -5.004 2.467 10.419 1.00 87.75 98 PRO A O 1
ATOM 699 N N . LEU A 1 99 ? -4.841 4.587 11.141 1.00 88.00 99 LEU A N 1
ATOM 700 C CA . LEU A 1 99 ? -3.528 4.448 11.766 1.00 88.00 99 LEU A CA 1
ATOM 701 C C . LEU A 1 99 ? -3.636 4.076 13.244 1.00 88.00 99 LEU A C 1
ATOM 703 O O . LEU A 1 99 ? -4.528 4.536 13.953 1.00 88.00 99 LEU A O 1
ATOM 707 N N . GLY A 1 100 ? -2.641 3.324 13.712 1.00 89.25 100 GLY A N 1
ATOM 708 C CA . GLY A 1 100 ? -2.521 2.891 15.100 1.00 89.25 100 GLY A CA 1
ATOM 709 C C . GLY A 1 100 ? -3.138 1.517 15.336 1.00 89.25 100 GLY A C 1
ATOM 710 O O . GLY A 1 100 ? -4.136 1.143 14.727 1.00 89.25 100 GLY A O 1
ATOM 711 N N . SER A 1 101 ? -2.521 0.743 16.224 1.00 91.75 101 SER A N 1
ATOM 712 C CA . SER A 1 101 ? -3.075 -0.538 16.653 1.00 91.75 101 SER A CA 1
ATOM 713 C C . SER A 1 101 ? -4.272 -0.293 17.568 1.00 91.75 101 SER A C 1
ATOM 715 O O . SER A 1 101 ? -4.153 0.413 18.567 1.00 91.75 101 SER A O 1
ATOM 717 N N . TYR A 1 102 ? -5.412 -0.897 17.251 1.00 92.94 102 TYR A N 1
ATOM 718 C CA . TYR A 1 102 ? -6.615 -0.849 18.079 1.00 92.94 102 TYR A CA 1
ATOM 719 C C . TYR A 1 102 ? -7.344 -2.195 18.044 1.00 92.94 102 TYR A C 1
ATOM 721 O O . TYR A 1 102 ? -7.129 -3.014 17.151 1.00 92.94 102 TYR A O 1
ATOM 729 N N . ALA A 1 103 ? -8.226 -2.419 19.017 1.00 92.31 103 ALA A N 1
ATOM 730 C CA . ALA A 1 103 ? -9.172 -3.527 18.998 1.00 92.31 103 ALA A CA 1
ATOM 731 C C . ALA A 1 103 ? -10.535 -3.025 18.510 1.00 92.31 103 ALA A C 1
ATOM 733 O O . ALA A 1 103 ? -10.993 -1.960 18.920 1.00 92.31 103 ALA A O 1
ATOM 734 N N . THR A 1 104 ? -11.192 -3.795 17.645 1.00 93.25 104 THR A N 1
ATOM 735 C CA . THR A 1 104 ? -12.589 -3.565 17.256 1.00 93.25 104 THR A CA 1
ATOM 736 C C . THR A 1 104 ? -13.429 -4.740 17.716 1.00 93.25 104 THR A C 1
ATOM 738 O O . THR A 1 104 ? -13.100 -5.892 17.447 1.00 93.25 104 THR A O 1
ATOM 741 N N . VAL A 1 105 ? -14.515 -4.441 18.423 1.00 93.00 105 VAL A N 1
ATOM 742 C CA . VAL A 1 105 ? -15.489 -5.433 18.878 1.00 93.00 105 VAL A CA 1
ATOM 743 C C . VAL A 1 105 ? -16.793 -5.141 18.140 1.00 93.00 105 VAL A C 1
ATOM 745 O O . VAL A 1 105 ? -17.346 -4.057 18.335 1.00 93.00 105 VAL A O 1
ATOM 748 N N . PRO A 1 106 ? -17.264 -6.040 17.255 1.00 95.44 106 PRO A N 1
ATOM 749 C CA . PRO A 1 106 ? -18.567 -5.886 16.625 1.00 95.44 106 PRO A CA 1
ATOM 750 C C . PRO A 1 106 ? -19.667 -5.797 17.681 1.00 95.44 106 PRO A C 1
ATOM 752 O O . PRO A 1 106 ? -19.617 -6.501 18.691 1.00 95.44 106 PRO A O 1
ATOM 755 N N . ASP A 1 107 ? -20.663 -4.949 17.436 1.00 93.94 107 ASP A N 1
ATOM 756 C CA . ASP A 1 107 ? -21.819 -4.861 18.322 1.00 93.94 107 ASP A CA 1
ATOM 757 C C . ASP A 1 107 ? -22.560 -6.206 18.374 1.00 93.94 107 ASP A C 1
ATOM 759 O O . ASP A 1 107 ? -22.745 -6.880 17.356 1.00 93.94 107 ASP A O 1
ATOM 763 N N . ALA A 1 108 ? -22.970 -6.602 19.574 1.00 93.81 108 ALA A N 1
ATOM 764 C CA . ALA A 1 108 ? -23.641 -7.865 19.828 1.00 93.81 108 ALA A CA 1
ATOM 765 C C . ALA A 1 108 ? -24.577 -7.717 21.025 1.00 93.81 108 ALA A C 1
ATOM 767 O O . ALA A 1 108 ? -24.249 -7.037 21.995 1.00 93.81 108 ALA A O 1
ATOM 768 N N . GLU A 1 109 ? -25.716 -8.413 20.989 1.00 94.94 109 GLU A N 1
ATOM 769 C CA . GLU A 1 109 ? -26.736 -8.336 22.043 1.00 94.94 109 GLU A CA 1
ATOM 770 C C . GLU A 1 109 ? -26.177 -8.516 23.472 1.00 94.94 109 GLU A C 1
ATOM 772 O O . GLU A 1 109 ? -26.530 -7.720 24.339 1.00 94.94 109 GLU A O 1
ATOM 777 N N . PRO A 1 110 ? -25.234 -9.444 23.750 1.00 90.25 110 PRO A N 1
ATOM 778 C CA . PRO A 1 110 ? -24.660 -9.590 25.093 1.00 90.25 110 PRO A CA 1
ATOM 779 C C . PRO A 1 110 ? -23.843 -8.385 25.592 1.00 90.25 110 PRO A C 1
ATOM 781 O O . PRO A 1 110 ? -23.613 -8.268 26.793 1.00 90.25 110 PRO A O 1
ATOM 784 N N . LEU A 1 111 ? -23.378 -7.509 24.694 1.00 91.19 111 LEU A N 1
ATOM 785 C CA . LEU A 1 111 ? -22.633 -6.288 25.027 1.00 91.19 111 LEU A CA 1
ATOM 786 C C . LEU A 1 111 ? -23.558 -5.081 25.254 1.00 91.19 111 LEU A C 1
ATOM 788 O O . LEU A 1 111 ? -23.105 -4.038 25.728 1.00 91.19 111 LEU A O 1
ATOM 792 N N . ARG A 1 112 ? -24.857 -5.209 24.953 1.00 93.00 112 ARG A N 1
ATOM 793 C CA . ARG A 1 112 ? -25.873 -4.167 25.149 1.00 93.00 112 ARG A CA 1
ATOM 794 C C . ARG A 1 112 ? -26.430 -4.246 26.566 1.00 93.00 112 ARG A C 1
ATOM 796 O O . ARG A 1 112 ? -27.509 -4.773 26.825 1.00 93.00 112 ARG A O 1
ATOM 803 N N . LEU A 1 113 ? -25.643 -3.757 27.514 1.00 91.00 113 LEU A N 1
ATOM 804 C CA . LEU A 1 113 ? -25.952 -3.853 28.937 1.00 91.00 113 LEU A CA 1
ATOM 805 C C . LEU A 1 113 ? -27.141 -2.945 29.291 1.00 91.00 113 LEU A C 1
ATOM 807 O O . LEU A 1 113 ? -27.117 -1.743 29.043 1.00 91.00 113 LEU A O 1
ATOM 811 N N . GLY A 1 114 ? -28.183 -3.522 29.893 1.00 92.06 114 GLY A N 1
ATOM 812 C CA . GLY A 1 114 ? -29.389 -2.798 30.325 1.00 92.06 114 GLY A CA 1
ATOM 813 C C . GLY A 1 114 ? -29.317 -2.200 31.737 1.00 92.06 114 GLY A C 1
ATOM 814 O O . GLY A 1 114 ? -30.314 -1.684 32.233 1.00 92.06 114 GLY A O 1
ATOM 815 N N . GLY A 1 115 ? -28.168 -2.302 32.410 1.00 91.12 115 GLY A N 1
ATOM 816 C CA . GLY A 1 115 ? -27.968 -1.888 33.801 1.00 91.12 115 GLY A CA 1
ATOM 817 C C . GLY A 1 115 ? -26.522 -1.480 34.085 1.00 91.12 115 GLY A C 1
ATOM 818 O O . GLY A 1 115 ? -25.735 -1.271 33.162 1.00 91.12 115 GLY A O 1
ATOM 819 N N . SER A 1 116 ? -26.162 -1.348 35.364 1.00 94.31 116 SER A N 1
ATOM 820 C CA . SER A 1 116 ? -24.800 -0.977 35.761 1.00 94.31 116 SER A CA 1
ATOM 821 C C . SER A 1 116 ? -23.785 -2.078 35.446 1.00 94.31 116 SER A C 1
ATOM 823 O O . SER A 1 116 ? -24.075 -3.271 35.545 1.00 94.31 116 SER A O 1
ATOM 825 N N . PHE A 1 117 ? -22.571 -1.666 35.084 1.00 94.00 117 PHE A N 1
ATOM 826 C CA . PHE A 1 117 ? -21.466 -2.568 34.775 1.00 94.00 117 PHE A CA 1
ATOM 827 C C . PHE A 1 117 ? -20.112 -1.918 35.076 1.00 94.00 117 PHE A C 1
ATOM 829 O O . PHE A 1 117 ? -20.028 -0.705 35.266 1.00 94.00 117 PHE A O 1
ATOM 836 N N . THR A 1 118 ? -19.056 -2.734 35.077 1.00 95.00 118 THR A N 1
ATOM 837 C CA . THR A 1 118 ? -17.671 -2.308 35.320 1.00 95.00 118 THR A CA 1
ATOM 838 C C . THR A 1 118 ? -16.740 -2.963 34.304 1.00 95.00 118 THR A C 1
ATOM 840 O O . THR A 1 118 ? -16.847 -4.163 34.059 1.00 95.00 118 THR A O 1
ATOM 843 N N . ILE A 1 119 ? -15.797 -2.194 33.755 1.00 93.50 119 ILE A N 1
ATOM 844 C CA . ILE A 1 119 ? -14.666 -2.703 32.966 1.00 93.50 119 ILE A CA 1
ATOM 845 C C . ILE A 1 119 ? -13.398 -2.504 33.791 1.00 93.50 119 ILE A C 1
ATOM 847 O O . ILE A 1 119 ? -13.168 -1.421 34.328 1.00 93.50 119 ILE A O 1
ATOM 851 N N . THR A 1 120 ? -12.567 -3.538 33.876 1.00 95.31 120 THR A N 1
ATOM 852 C CA . THR A 1 120 ? -11.224 -3.443 34.451 1.00 95.31 120 THR A CA 1
ATOM 853 C C . THR A 1 120 ? -10.219 -3.888 33.397 1.00 95.31 120 THR A C 1
ATOM 855 O O . THR A 1 120 ? -10.484 -4.802 32.616 1.00 95.31 120 THR A O 1
ATOM 858 N N . ALA A 1 121 ? -9.079 -3.210 33.337 1.00 95.00 121 ALA A N 1
ATOM 859 C CA . ALA A 1 121 ? -7.987 -3.566 32.449 1.00 95.00 121 ALA A CA 1
ATOM 860 C C . ALA A 1 121 ? -6.662 -3.286 33.153 1.00 95.00 121 ALA A C 1
ATOM 862 O O . ALA A 1 121 ? -6.558 -2.351 33.950 1.00 95.00 121 ALA A O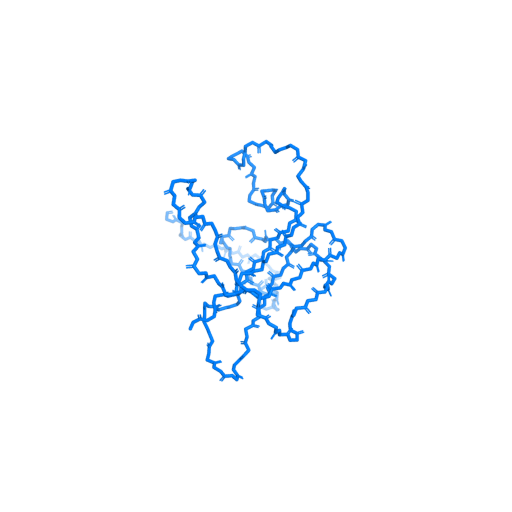 1
ATOM 863 N N . TRP A 1 122 ? -5.654 -4.092 32.841 1.00 95.12 122 TRP A N 1
ATOM 864 C CA . TRP A 1 122 ? -4.277 -3.778 33.182 1.00 95.12 122 TRP A CA 1
ATOM 865 C C . TRP A 1 122 ? -3.629 -3.089 31.985 1.00 95.12 122 TRP A C 1
ATOM 867 O O . TRP A 1 122 ? -3.679 -3.609 30.870 1.00 95.12 122 TRP A O 1
ATOM 877 N N . VAL A 1 123 ? -3.054 -1.914 32.222 1.00 92.38 123 VAL A N 1
ATOM 878 C CA . VAL A 1 123 ? -2.289 -1.164 31.226 1.00 92.38 123 VAL A CA 1
ATOM 879 C C . VAL A 1 123 ? -0.849 -1.153 31.718 1.00 92.38 123 VAL A C 1
ATOM 881 O O . VAL A 1 123 ? -0.593 -0.700 32.835 1.00 92.38 123 VAL A O 1
ATOM 884 N N . ALA A 1 124 ? 0.036 -1.748 30.920 1.00 74.50 124 ALA A N 1
ATOM 885 C CA . ALA A 1 124 ? 1.462 -1.875 31.203 1.00 74.50 124 ALA A CA 1
ATOM 886 C C . ALA A 1 124 ? 2.223 -0.593 30.856 1.00 74.50 124 ALA A C 1
ATOM 888 O O . ALA A 1 124 ? 1.853 0.041 29.840 1.00 74.50 124 ALA A O 1
#

Sequence (124 aa):
MVAAAVLALAGGAGAQPAAEMGPQAALTAMGVVGYADRMSVAPGETIRFMVSSQLPTYRAEIVRLIHGDANPNGPGIKEELVGTPANGDYPGRHQDLPLGSYATVPDAEPLRLGGSFTITAWVA

pLDDT: mean 85.6, std 19.76, range [29.11, 97.69]

Foldseek 3Di:
DQAFDWDWDDDADDDDPCPVDDPQVSCVRVQKDKDWPDRDDDPPDDIDMDMAGPDQKTWGFGKRWDDDDCPPVDPHTDIGTDDDPPTDMDGHHHDDDDDDDDDDDDDDPVVPDPDDDDDDDDDD

Radius of gyration: 21.64 Å; chains: 1; bounding box: 58×41×58 Å